Protein 1PMY (pdb70)

Structure (mmCIF, N/CA/C/O backbone):
data_1PMY
#
_entry.id   1PMY
#
_cell.length_a   52.619
_cell.length_b   63.280
_cell.length_c   35.133
_cell.angle_alpha   90.00
_cell.angle_beta   90.00
_cell.angle_gamma   90.00
#
_symmetry.space_group_name_H-M   'P 21 21 21'
#
loop_
_entity.id
_entity.type
_entity.pdbx_description
1 polymer PSEUDOAZURIN
2 non-polymer 'COPPER (II) ION'
3 water water
#
loop_
_atom_site.group_PDB
_atom_site.id
_atom_site.type_symbol
_atom_site.label_atom_id
_atom_site.label_alt_id
_atom_site.label_comp_id
_atom_site.label_asym_id
_atom_site.label_entity_id
_atom_site.label_seq_id
_atom_site.pdbx_PDB_ins_code
_atom_site.Cartn_x
_atom_site.Cartn_y
_atom_site.Cartn_z
_atom_site.occupancy
_atom_site.B_iso_or_equiv
_atom_site.auth_seq_id
_atom_site.auth_comp_id
_atom_site.auth_asym_id
_atom_site.auth_atom_id
_atom_site.pdbx_PDB_model_num
ATOM 1 N N . ASP A 1 1 ? -0.096 7.942 2.163 1.00 24.29 1 ASP A N 1
ATOM 2 C CA . ASP A 1 1 ? 0.709 6.976 2.924 1.00 24.53 1 ASP A CA 1
ATOM 3 C C . ASP A 1 1 ? 1.431 7.693 4.087 1.00 23.79 1 ASP A C 1
ATOM 4 O O . ASP A 1 1 ? 1.469 8.915 4.136 1.00 23.05 1 ASP A O 1
ATOM 9 N N . GLU A 1 2 ? 1.921 6.841 4.973 1.00 22.33 2 GLU A N 1
ATOM 10 C CA . GLU A 1 2 ? 2.545 7.261 6.214 1.00 21.53 2 GLU A CA 1
ATOM 11 C C . GLU A 1 2 ? 3.960 6.777 6.375 1.00 20.52 2 GLU A C 1
ATOM 12 O O . GLU A 1 2 ? 4.270 5.553 6.234 1.00 20.89 2 GLU A O 1
ATOM 18 N N . VAL A 1 3 ? 4.786 7.766 6.624 1.00 18.25 3 VAL A N 1
ATOM 19 C CA . VAL A 1 3 ? 6.265 7.631 6.739 1.00 16.74 3 VAL A CA 1
ATOM 20 C C . VAL A 1 3 ? 6.593 7.795 8.228 1.00 15.02 3 VAL A C 1
ATOM 21 O O . VAL A 1 3 ? 5.981 8.651 8.874 1.00 14.82 3 VAL A O 1
ATOM 25 N N . ALA A 1 4 ? 7.521 6.987 8.679 1.00 13.44 4 ALA A N 1
ATOM 26 C CA . ALA A 1 4 ? 7.955 7.066 10.074 1.00 12.41 4 ALA A CA 1
ATOM 27 C C . ALA A 1 4 ? 9.334 7.759 10.109 1.00 12.72 4 ALA A C 1
ATOM 28 O O . ALA A 1 4 ? 10.257 7.368 9.391 1.00 13.29 4 ALA A O 1
ATOM 30 N N . VAL A 1 5 ? 9.440 8.595 11.104 1.00 11.94 5 VAL A N 1
ATOM 31 C CA . VAL A 1 5 ? 10.569 9.369 11.507 1.00 11.06 5 VAL A CA 1
ATOM 32 C C . VAL A 1 5 ? 10.765 9.141 13.029 1.00 11.09 5 VAL A C 1
ATOM 33 O O . VAL A 1 5 ? 9.800 9.265 13.804 1.00 10.06 5 VAL A O 1
ATOM 37 N N . LYS A 1 6 ? 11.985 8.749 13.326 1.00 11.86 6 LYS A N 1
ATOM 38 C CA . LYS A 1 6 ? 12.450 8.481 14.669 1.00 13.25 6 LYS A CA 1
ATOM 39 C C . LYS A 1 6 ? 13.049 9.757 15.335 1.00 12.94 6 LYS A C 1
ATOM 40 O O . LYS A 1 6 ? 13.802 10.477 14.690 1.00 13.64 6 LYS A O 1
ATOM 46 N N . MET A 1 7 ? 12.743 9.917 16.602 1.00 12.06 7 MET A N 1
ATOM 47 C CA . MET A 1 7 ? 13.303 11.019 17.454 1.00 12.41 7 MET A CA 1
ATOM 48 C C . MET A 1 7 ? 14.426 10.390 18.297 1.00 12.04 7 MET A C 1
ATOM 49 O O . MET A 1 7 ? 14.134 9.554 19.184 1.00 12.26 7 MET A O 1
ATOM 54 N N . LEU A 1 8 ? 15.633 10.747 17.962 1.00 12.40 8 LEU A N 1
ATOM 55 C CA . LEU A 1 8 ? 16.828 10.117 18.575 1.00 12.01 8 LEU A CA 1
ATOM 56 C C . LEU A 1 8 ? 17.798 11.061 19.296 1.00 12.46 8 LEU A C 1
ATOM 57 O O . LEU A 1 8 ? 18.041 12.164 18.917 1.00 12.30 8 LEU A O 1
ATOM 62 N N . ASN A 1 9 ? 18.305 10.469 20.376 1.00 12.22 9 ASN A N 1
ATOM 63 C CA . ASN A 1 9 ? 19.406 11.119 21.133 1.00 13.18 9 ASN A CA 1
ATOM 64 C C . ASN A 1 9 ? 20.690 11.096 20.270 1.00 13.18 9 ASN A C 1
ATOM 65 O O . ASN A 1 9 ? 21.495 12.080 20.334 1.00 12.44 9 ASN A O 1
ATOM 70 N N . SER A 1 10 ? 20.929 9.997 19.600 1.00 14.66 10 SER A N 1
ATOM 71 C CA . SER A 1 10 ? 22.135 9.787 18.764 1.00 16.38 10 SER A CA 1
ATOM 72 C C . SER A 1 10 ? 21.774 9.081 17.484 1.00 16.57 10 SER A C 1
ATOM 73 O O . SER A 1 10 ? 21.070 8.060 17.492 1.00 17.55 10 SER A O 1
ATOM 76 N N . GLY A 1 11 ? 22.142 9.628 16.338 1.00 17.02 11 GLY A N 1
ATOM 77 C CA . GLY A 1 11 ? 21.807 9.041 15.019 1.00 17.48 11 GLY A CA 1
ATOM 78 C C . GLY A 1 11 ? 22.623 9.700 13.921 1.00 17.99 11 GLY A C 1
ATOM 79 O O . GLY A 1 11 ? 23.661 10.314 14.262 1.00 18.08 11 GLY A O 1
ATOM 80 N N . PRO A 1 12 ? 22.183 9.501 12.694 1.00 18.40 12 PRO A N 1
ATOM 81 C CA . PRO A 1 12 ? 22.907 10.101 11.525 1.00 18.54 12 PRO A CA 1
ATOM 82 C C . PRO A 1 12 ? 22.944 11.646 11.712 1.00 19.31 12 PRO A C 1
ATOM 83 O O . PRO A 1 12 ? 21.898 12.301 11.876 1.00 19.27 12 PRO A O 1
ATOM 87 N N . GLY A 1 13 ? 24.158 12.157 11.772 1.00 19.82 13 GLY A N 1
ATOM 88 C CA . GLY A 1 13 ? 24.458 13.581 11.960 1.00 19.86 13 GLY A CA 1
ATOM 89 C C . GLY A 1 13 ? 24.898 13.912 13.358 1.00 20.09 13 GLY A C 1
ATOM 90 O O . GLY A 1 13 ? 25.353 15.059 13.612 1.00 20.76 13 GLY A O 1
ATOM 91 N N . GLY A 1 14 ? 24.819 13.028 14.341 1.00 19.69 14 GLY A N 1
ATOM 92 C CA . GLY A 1 14 ? 25.253 13.272 15.695 1.00 18.74 14 GLY A CA 1
ATOM 93 C C . GLY A 1 14 ? 24.163 13.266 1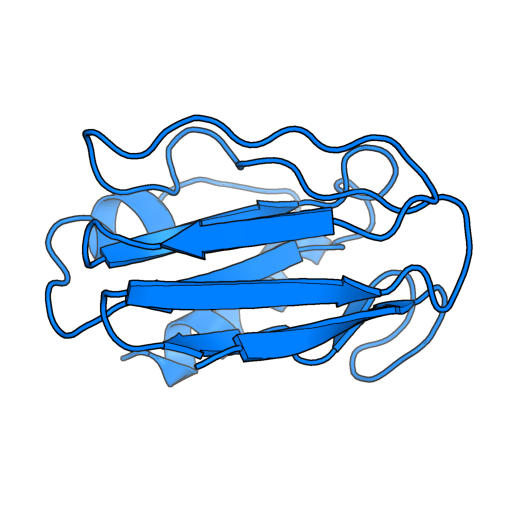6.754 1.00 17.68 14 GLY A C 1
ATOM 94 O O . GLY A 1 14 ? 23.210 12.408 16.682 1.00 18.60 14 GLY A O 1
ATOM 95 N N . MET A 1 15 ? 24.287 14.073 17.780 1.00 17.15 15 MET A N 1
ATOM 96 C CA . MET A 1 15 ? 23.383 14.141 18.893 1.00 15.71 15 MET A CA 1
ATOM 97 C C . MET A 1 15 ? 22.090 14.915 18.575 1.00 14.55 15 MET A C 1
ATOM 98 O O . MET A 1 15 ? 22.146 15.948 17.906 1.00 14.15 15 MET A O 1
ATOM 103 N N . MET A 1 16 ? 20.992 14.404 19.060 1.00 13.59 16 MET A N 1
ATOM 104 C CA . MET A 1 16 ? 19.654 15.041 18.961 1.00 13.27 16 MET A CA 1
ATOM 105 C C . MET A 1 16 ? 19.247 15.240 17.503 1.00 12.67 16 MET A C 1
ATOM 106 O O . MET A 1 16 ? 19.327 16.400 16.984 1.00 11.65 16 MET A O 1
ATOM 111 N N . VAL A 1 17 ? 18.840 14.189 16.850 1.00 11.85 17 VAL A N 1
ATOM 112 C CA . VAL A 1 17 ? 18.451 14.149 15.472 1.00 11.75 17 VAL A CA 1
ATOM 113 C C . VAL A 1 17 ? 17.098 13.400 15.176 1.00 11.18 17 VAL A C 1
ATOM 114 O O . VAL A 1 17 ? 16.618 12.604 15.980 1.00 10.28 17 VAL A O 1
ATOM 118 N N . PHE A 1 18 ? 16.544 13.807 14.051 1.00 10.08 18 PHE A N 1
ATOM 119 C CA . PHE A 1 18 ? 15.370 13.192 13.481 1.00 10.98 18 PHE A CA 1
ATOM 120 C C . PHE A 1 18 ? 16.008 12.270 12.410 1.00 11.89 18 PHE A C 1
ATOM 121 O O . PHE A 1 18 ? 16.941 12.732 11.740 1.00 12.02 18 PHE A O 1
ATOM 129 N N . ASP A 1 19 ? 15.402 11.100 12.263 1.00 12.21 19 ASP A N 1
ATOM 130 C CA . ASP A 1 19 ? 16.006 10.225 11.158 1.00 13.99 19 ASP A CA 1
ATOM 131 C C . ASP A 1 19 ? 14.820 9.603 10.418 1.00 13.49 19 ASP A C 1
ATOM 132 O O . ASP A 1 19 ? 14.146 8.765 11.076 1.00 14.33 19 ASP A O 1
ATOM 137 N N . PRO A 1 20 ? 14.624 9.939 9.179 1.00 13.12 20 PRO A N 1
ATOM 138 C CA . PRO A 1 20 ? 15.360 10.860 8.376 1.00 12.82 20 PRO A CA 1
ATOM 139 C C . PRO A 1 20 ? 15.051 12.362 8.731 1.00 13.03 20 PRO A C 1
ATOM 140 O O . PRO A 1 20 ? 14.011 12.540 9.289 1.00 12.96 20 PRO A O 1
ATOM 144 N N . ALA A 1 21 ? 16.053 13.160 8.383 1.00 12.55 21 ALA A N 1
ATOM 145 C CA . ALA A 1 21 ? 15.920 14.615 8.678 1.00 12.70 21 ALA A CA 1
ATOM 146 C C . ALA A 1 21 ? 15.283 15.327 7.501 1.00 12.15 21 ALA A C 1
ATOM 147 O O . ALA A 1 21 ? 14.759 16.502 7.635 1.00 11.40 21 ALA A O 1
ATOM 149 N N . LEU A 1 22 ? 15.231 14.700 6.344 1.00 11.61 22 LEU A N 1
ATOM 150 C CA . LEU A 1 22 ? 14.620 15.192 5.105 1.00 11.31 22 LEU A CA 1
ATOM 151 C C . LEU A 1 22 ? 13.606 14.153 4.574 1.00 11.55 22 LEU A C 1
ATOM 152 O O . LEU A 1 22 ? 13.967 12.990 4.375 1.00 11.50 22 LEU A O 1
ATOM 157 N N . VAL A 1 23 ? 12.373 14.589 4.509 1.00 11.34 23 VAL A N 1
ATOM 158 C CA . VAL A 1 23 ? 11.240 13.797 4.083 1.00 12.28 23 VAL A CA 1
ATOM 159 C C . VAL A 1 23 ? 10.537 14.386 2.859 1.00 12.98 23 VAL A C 1
ATOM 160 O O . VAL A 1 23 ? 10.048 15.531 2.931 1.00 12.85 23 VAL A O 1
ATOM 164 N N . ARG A 1 24 ? 10.359 13.572 1.838 1.00 14.07 24 ARG A N 1
ATOM 165 C CA . ARG A 1 24 ? 9.612 13.966 0.605 1.00 14.39 24 ARG A CA 1
ATOM 166 C C . ARG A 1 24 ? 8.239 13.329 0.643 1.00 14.09 24 ARG A C 1
ATOM 167 O O . ARG A 1 24 ? 8.234 12.084 0.773 1.00 14.54 24 ARG A O 1
ATOM 175 N N . LEU A 1 25 ? 7.149 14.018 0.607 1.00 13.17 25 LEU A N 1
ATOM 176 C CA . LEU A 1 25 ? 5.785 13.491 0.721 1.00 13.48 25 LEU A CA 1
ATOM 177 C C . LEU A 1 25 ? 4.938 14.065 -0.425 1.00 14.17 25 LEU A C 1
ATOM 178 O O . LEU A 1 25 ? 5.268 15.068 -1.012 1.00 13.30 25 LEU A O 1
ATOM 183 N N . LYS A 1 26 ? 3.787 13.427 -0.561 1.00 13.18 26 LYS A N 1
ATOM 184 C CA . LYS A 1 26 ? 2.748 13.844 -1.489 1.00 14.57 26 LYS A CA 1
ATOM 185 C C . LYS A 1 26 ? 1.629 14.392 -0.605 1.00 14.22 26 LYS A C 1
ATOM 186 O O . LYS A 1 26 ? 1.596 14.017 0.575 1.00 13.81 26 LYS A O 1
ATOM 192 N N . PRO A 1 27 ? 0.822 15.259 -1.184 1.00 13.99 27 PRO A N 1
ATOM 193 C CA . PRO A 1 27 ? -0.314 15.814 -0.423 1.00 14.42 27 PRO A CA 1
ATOM 194 C C . PRO A 1 27 ? -1.180 14.620 0.017 1.00 13.58 27 PRO A C 1
ATOM 195 O O . PRO A 1 27 ? -1.443 13.677 -0.760 1.00 13.69 27 PRO A O 1
ATOM 199 N N . GLY A 1 28 ? -1.643 14.660 1.258 1.00 13.41 28 GLY A N 1
ATOM 200 C CA . GLY A 1 28 ? -2.460 13.568 1.850 1.00 12.46 28 GLY A CA 1
ATOM 201 C C . GLY A 1 28 ? -1.564 12.657 2.699 1.00 11.90 28 GLY A C 1
ATOM 202 O O . GLY A 1 28 ? -2.133 12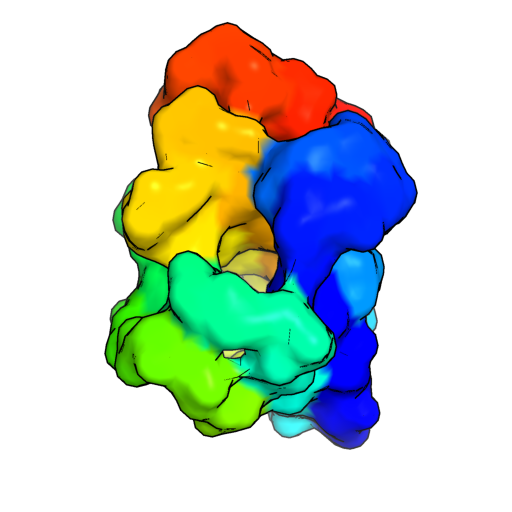.003 3.579 1.00 12.48 28 GLY A O 1
ATOM 203 N N . ASP A 1 29 ? -0.214 12.646 2.471 1.00 11.30 29 ASP A N 1
ATOM 204 C CA . ASP A 1 29 ? 0.685 11.810 3.246 1.00 10.83 29 ASP A CA 1
ATOM 205 C C . ASP A 1 29 ? 0.702 12.277 4.729 1.00 10.85 29 ASP A C 1
ATOM 206 O O . ASP A 1 29 ? 0.462 13.471 5.036 1.00 10.41 29 ASP A O 1
ATOM 211 N N . SER A 1 30 ? 1.090 11.396 5.588 1.00 10.62 30 SER A N 1
ATOM 212 C CA . SER A 1 30 ? 1.297 11.700 7.000 1.00 11.25 30 SER A CA 1
ATOM 213 C C . SER A 1 30 ? 2.698 11.224 7.396 1.00 10.99 30 SER A C 1
ATOM 214 O O . SER A 1 30 ? 3.404 10.368 6.778 1.00 11.67 30 SER A O 1
ATOM 217 N N . ILE A 1 31 ? 3.192 11.820 8.507 1.00 10.58 31 ILE A N 1
ATOM 218 C CA . ILE A 1 31 ? 4.427 11.296 9.127 1.00 9.83 31 ILE A CA 1
ATOM 219 C C . ILE A 1 31 ? 3.991 10.804 10.524 1.00 11.10 31 ILE A C 1
ATOM 220 O O . ILE A 1 31 ? 3.258 11.513 11.172 1.00 10.91 31 ILE A O 1
ATOM 225 N N . LYS A 1 32 ? 4.544 9.662 10.888 1.00 11.06 32 LYS A N 1
ATOM 226 C CA . LYS A 1 32 ? 4.396 9.250 12.312 1.00 12.26 32 LYS A CA 1
ATOM 227 C C . LYS A 1 32 ? 5.811 9.455 12.914 1.00 12.41 32 LYS A C 1
ATOM 228 O O . LYS A 1 32 ? 6.852 8.828 12.520 1.00 12.81 32 LYS A O 1
ATOM 234 N N . PHE A 1 33 ? 5.911 10.297 13.906 1.00 11.10 33 PHE A N 1
ATOM 235 C CA . PHE A 1 33 ? 7.182 10.608 14.604 1.00 11.71 33 PHE A CA 1
ATOM 236 C C . PHE A 1 33 ? 7.203 9.611 15.812 1.00 12.54 33 PHE A C 1
ATOM 237 O O . PHE A 1 33 ? 6.212 9.612 16.506 1.00 12.74 33 PHE A O 1
ATOM 245 N N . LEU A 1 34 ? 8.280 8.832 15.849 1.00 13.12 34 LEU A N 1
ATOM 246 C CA . LEU A 1 34 ? 8.386 7.783 16.882 1.00 13.62 34 LEU A CA 1
ATOM 247 C C . LEU A 1 34 ? 9.321 8.179 18.003 1.00 13.81 34 LEU A C 1
ATOM 248 O O . LEU A 1 34 ? 10.464 8.476 17.701 1.00 14.15 34 LEU A O 1
ATOM 253 N N . PRO A 1 35 ? 8.824 8.058 19.236 1.00 13.93 35 PRO A N 1
ATOM 254 C CA . PRO A 1 35 ? 9.643 8.379 20.402 1.00 13.96 35 PRO A CA 1
ATOM 255 C C . PRO A 1 35 ? 10.638 7.266 20.687 1.00 13.83 35 PRO A C 1
ATOM 256 O O . PRO A 1 35 ? 10.625 6.723 21.810 1.00 13.62 35 PRO A O 1
ATOM 260 N N . THR A 1 36 ? 11.547 6.972 19.815 1.00 13.88 36 THR A N 1
ATOM 261 C CA . THR A 1 36 ? 12.618 5.982 19.917 1.00 13.90 36 THR A CA 1
ATOM 262 C C . THR A 1 36 ? 13.310 6.205 21.238 1.00 13.86 36 THR A C 1
ATOM 263 O O . THR A 1 36 ? 13.591 5.314 22.079 1.00 14.02 36 THR A O 1
ATOM 267 N N . ASP A 1 37 ? 13.694 7.476 21.407 1.00 13.45 37 ASP A N 1
ATOM 268 C CA . ASP A 1 37 ? 14.271 7.944 22.676 1.00 13.85 37 ASP A CA 1
ATOM 269 C C . ASP A 1 37 ? 13.207 8.922 23.214 1.00 13.85 37 ASP A C 1
ATOM 270 O O . ASP A 1 37 ? 12.461 9.552 22.454 1.00 15.53 37 ASP A O 1
ATOM 275 N N . LYS A 1 38 ? 13.111 8.970 24.508 1.00 13.65 38 LYS A N 1
ATOM 276 C CA . LYS A 1 38 ? 12.180 9.861 25.195 1.00 14.18 38 LYS A CA 1
ATOM 277 C C . LYS A 1 38 ? 12.758 11.299 25.180 1.00 13.16 38 LYS A C 1
ATOM 278 O O . LYS A 1 38 ? 13.961 11.506 25.011 1.00 13.02 38 LYS A O 1
ATOM 284 N N . GLY A 1 39 ? 11.840 12.211 25.541 1.00 11.92 39 GLY A N 1
ATOM 285 C CA . GLY A 1 39 ? 12.267 13.615 25.731 1.00 10.44 39 GLY A CA 1
ATOM 286 C C . GLY A 1 39 ? 12.311 14.436 24.426 1.00 10.56 39 GLY A C 1
ATOM 287 O O . GLY A 1 39 ? 12.958 15.483 24.489 1.00 10.60 39 GLY A O 1
ATOM 288 N N . HIS A 1 40 ? 11.729 13.973 23.382 1.00 9.60 40 HIS A N 1
ATOM 289 C CA . HIS A 1 40 ? 11.689 14.731 22.103 1.00 10.16 40 HIS A CA 1
ATOM 290 C C . HIS A 1 40 ? 10.272 15.112 21.744 1.00 9.63 40 HIS A C 1
ATOM 291 O O . HIS A 1 40 ? 9.337 14.407 22.170 1.00 9.13 40 HIS A O 1
ATOM 298 N N . ASN A 1 41 ? 10.135 16.196 20.964 1.00 8.74 41 ASN A N 1
ATOM 299 C CA . ASN A 1 41 ? 8.784 16.534 20.410 1.00 9.24 41 ASN A CA 1
ATOM 300 C C . ASN A 1 41 ? 9.049 17.043 18.969 1.00 8.51 41 ASN A C 1
ATOM 301 O O . ASN A 1 41 ? 10.196 17.132 18.523 1.00 8.68 41 ASN A O 1
ATOM 306 N N . VAL A 1 42 ? 7.955 17.551 18.422 1.00 9.28 42 VAL A N 1
ATOM 307 C CA . VAL A 1 42 ? 7.955 18.173 17.096 1.00 9.23 42 VAL A CA 1
ATOM 308 C C . VAL A 1 42 ? 7.107 19.476 17.187 1.00 9.21 42 VAL A C 1
ATOM 309 O O . VAL A 1 42 ? 5.987 19.526 17.761 1.00 9.30 42 VAL A O 1
ATOM 313 N N . GLU A 1 43 ? 7.718 20.511 16.645 1.00 8.58 43 GLU A N 1
ATOM 314 C CA . GLU A 1 43 ? 6.988 21.824 16.670 1.00 7.52 43 GLU A CA 1
ATOM 315 C C . GLU A 1 43 ? 7.360 22.581 15.431 1.00 7.18 43 GLU A C 1
ATOM 316 O O . GLU A 1 43 ? 8.546 22.580 14.959 1.00 7.20 43 GLU A O 1
ATOM 322 N N . THR A 1 44 ? 6.351 23.244 14.909 1.00 6.88 44 THR A N 1
ATOM 323 C CA . THR A 1 44 ? 6.606 24.096 13.693 1.00 6.86 44 THR A CA 1
ATOM 324 C C . THR A 1 44 ? 7.710 25.155 14.050 1.00 5.46 44 THR A C 1
ATOM 325 O O . THR A 1 44 ? 7.698 25.668 15.204 1.00 7.49 44 THR A O 1
ATOM 329 N N . ILE A 1 45 ? 8.540 25.460 13.084 1.00 5.45 45 ILE A N 1
ATOM 330 C CA . ILE A 1 45 ? 9.435 26.632 13.258 1.00 5.74 45 ILE A CA 1
ATOM 331 C C . ILE A 1 45 ? 8.692 27.781 12.472 1.00 6.10 45 ILE A C 1
ATOM 332 O O . ILE A 1 45 ? 8.411 27.679 11.260 1.00 6.25 45 ILE A O 1
ATOM 337 N N . LYS A 1 46 ? 8.217 28.785 13.206 1.00 8.45 46 LYS A N 1
ATOM 338 C CA . LYS A 1 46 ? 7.464 29.890 12.534 1.00 10.64 46 LYS A CA 1
ATOM 339 C C . LYS A 1 46 ? 8.269 30.468 11.407 1.00 9.68 46 LYS A C 1
ATOM 340 O O . LYS A 1 46 ? 9.505 30.691 11.494 1.00 10.17 46 LYS A O 1
ATOM 346 N N . GLY A 1 47 ? 7.667 30.731 10.260 1.00 9.46 47 GLY A N 1
ATOM 347 C CA . GLY A 1 47 ? 8.276 31.294 9.069 1.00 8.60 47 GLY A CA 1
ATOM 348 C C . GLY A 1 47 ? 8.756 30.138 8.169 1.00 9.38 47 GLY A C 1
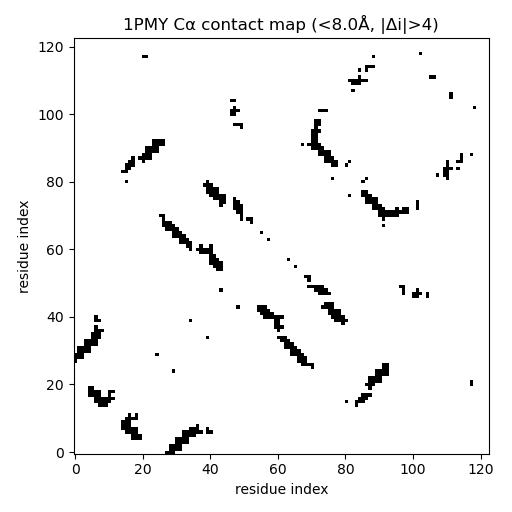ATOM 349 O O . GLY A 1 47 ? 9.199 30.440 7.034 1.00 10.05 47 GLY A O 1
ATOM 350 N N . MET A 1 48 ? 8.530 28.893 8.639 1.00 8.46 48 MET A N 1
ATOM 351 C CA . MET A 1 48 ? 8.980 27.739 7.807 1.00 8.94 48 MET A CA 1
ATOM 352 C C . MET A 1 48 ? 7.749 26.829 7.540 1.00 10.00 48 MET A C 1
ATOM 353 O O . MET A 1 48 ? 7.754 25.640 7.899 1.00 11.69 48 MET A O 1
ATOM 358 N N . ALA A 1 49 ? 6.733 27.404 6.883 1.00 10.53 49 ALA A N 1
ATOM 359 C CA . ALA A 1 49 ? 5.508 26.636 6.551 1.00 11.35 49 ALA A CA 1
ATOM 360 C C . ALA A 1 49 ? 4.666 27.357 5.506 1.00 11.94 49 ALA A C 1
ATOM 361 O O . ALA A 1 49 ? 4.585 28.606 5.598 1.00 12.34 49 ALA A O 1
ATOM 363 N N . PRO A 1 50 ? 3.998 26.601 4.664 1.00 12.83 50 PRO A N 1
ATOM 364 C CA . PRO A 1 50 ? 3.129 27.287 3.666 1.00 13.65 50 PRO A CA 1
ATOM 365 C C . PRO A 1 50 ? 1.984 27.912 4.430 1.00 15.17 50 PRO A C 1
ATOM 366 O O . PRO A 1 50 ? 1.556 27.549 5.515 1.00 14.44 50 PRO A O 1
ATOM 370 N N . ASP A 1 51 ? 1.465 29.008 3.832 1.00 16.91 51 ASP A N 1
ATOM 371 C CA . ASP A 1 51 ? 0.378 29.766 4.485 1.00 18.85 51 ASP A CA 1
ATOM 372 C C . ASP A 1 51 ? -0.845 28.878 4.491 1.00 18.16 51 ASP A C 1
ATOM 373 O O . ASP A 1 51 ? -1.001 28.127 3.521 1.00 18.60 51 ASP A O 1
ATOM 378 N N . GLY A 1 52 ? -1.530 28.884 5.611 1.00 18.31 52 GLY A N 1
ATOM 379 C CA . GLY A 1 52 ? -2.713 27.965 5.678 1.00 18.57 52 GLY A CA 1
ATOM 380 C C . GLY A 1 52 ? -2.444 26.684 6.428 1.00 18.24 52 GLY A C 1
ATOM 381 O O . GLY A 1 52 ? -3.433 26.054 6.871 1.00 19.54 52 GLY A O 1
ATOM 382 N N . ALA A 1 53 ? -1.178 26.271 6.570 1.00 17.82 53 ALA A N 1
ATOM 383 C CA . ALA A 1 53 ? -0.856 25.050 7.339 1.00 17.14 53 ALA A CA 1
ATOM 384 C C . ALA A 1 53 ? -1.118 25.307 8.835 1.00 17.47 53 ALA A C 1
ATOM 385 O O . ALA A 1 53 ? -0.879 26.425 9.387 1.00 17.00 53 ALA A O 1
ATOM 387 N N . ASP A 1 54 ? -1.632 24.303 9.521 1.00 17.37 54 ASP A N 1
ATOM 388 C CA . ASP A 1 54 ? -1.904 24.393 10.985 1.00 17.66 54 ASP A CA 1
ATOM 389 C C . ASP A 1 54 ? -0.532 24.303 11.734 1.00 16.87 54 ASP A C 1
ATOM 390 O O . ASP A 1 54 ? 0.362 23.597 11.312 1.00 16.98 54 ASP A O 1
ATOM 395 N N . TYR A 1 55 ? -0.505 24.981 12.873 1.00 16.08 55 TYR A N 1
ATOM 396 C CA . TYR A 1 55 ? 0.747 24.999 13.698 1.00 15.52 55 TYR A CA 1
ATOM 397 C C . TYR A 1 55 ? 0.727 23.651 14.453 1.00 15.11 55 TYR A C 1
ATOM 398 O O . TYR A 1 55 ? -0.345 23.248 14.935 1.00 15.18 55 TYR A O 1
ATOM 407 N N . VAL A 1 56 ? 1.896 23.031 14.467 1.00 14.06 56 VAL A N 1
ATOM 408 C CA . VAL A 1 56 ? 2.060 21.728 15.142 1.00 13.06 56 VAL A CA 1
ATOM 409 C C . VAL A 1 56 ? 2.909 21.922 16.403 1.00 12.50 56 VAL A C 1
ATOM 410 O O . VAL A 1 56 ? 3.935 22.638 16.328 1.00 10.97 56 VAL A O 1
ATOM 414 N N . LYS A 1 57 ? 2.444 21.317 17.479 1.00 11.75 57 LYS A N 1
ATOM 415 C CA . LYS A 1 57 ? 3.165 21.342 18.734 1.00 12.19 57 LYS A CA 1
ATOM 416 C C . LYS A 1 57 ? 2.687 20.072 19.499 1.00 11.49 57 LYS A C 1
ATOM 417 O O . LYS A 1 57 ? 1.667 20.033 20.116 1.00 11.65 57 LYS A O 1
ATOM 423 N N . THR A 1 58 ? 3.577 19.079 19.456 1.00 10.25 58 THR A N 1
ATOM 424 C CA . THR A 1 58 ? 3.312 17.784 20.046 1.00 8.77 58 THR A CA 1
ATOM 425 C C . THR A 1 58 ? 3.811 17.713 21.485 1.00 7.80 58 THR A C 1
ATOM 426 O O . THR A 1 58 ? 4.588 18.533 21.893 1.00 8.30 58 THR A O 1
ATOM 430 N N . THR A 1 59 ? 3.304 16.688 22.155 1.00 8.92 59 THR A N 1
ATOM 431 C CA . THR A 1 59 ? 3.696 16.397 23.559 1.00 8.06 59 THR A CA 1
ATOM 432 C C . THR A 1 59 ? 4.935 15.530 23.569 1.00 8.70 59 THR A C 1
ATOM 433 O O . THR A 1 59 ? 5.247 14.577 22.825 1.00 8.05 59 THR A O 1
ATOM 437 N N . VAL A 1 60 ? 5.842 16.075 24.423 1.00 9.07 60 VAL A N 1
ATOM 438 C CA . VAL A 1 60 ? 7.137 15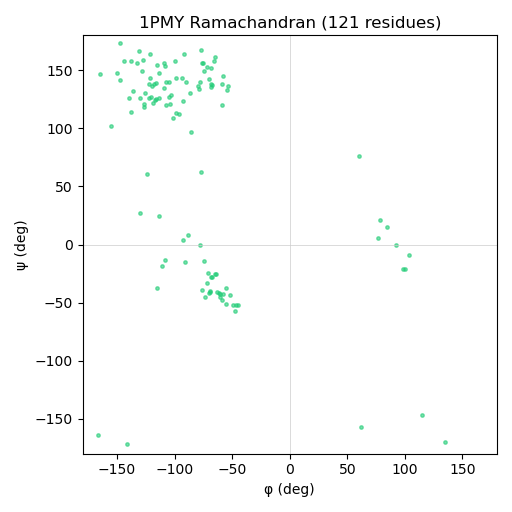.447 24.610 1.00 10.69 60 VAL A CA 1
ATOM 439 C C . VAL A 1 60 ? 7.036 13.945 25.009 1.00 11.77 60 VAL A C 1
ATOM 440 O O . VAL A 1 60 ? 6.224 13.607 25.886 1.00 11.47 60 VAL A O 1
ATOM 444 N N . GLY A 1 61 ? 7.835 13.158 24.328 1.00 12.40 61 GLY A N 1
ATOM 445 C CA . GLY A 1 61 ? 7.919 11.710 24.599 1.00 13.06 61 GLY A CA 1
ATOM 446 C C . GLY A 1 61 ? 6.783 10.859 24.065 1.00 13.06 61 GLY A C 1
ATOM 447 O O . GLY A 1 61 ? 6.764 9.627 24.325 1.00 13.77 61 GLY A O 1
ATOM 448 N N . GLN A 1 62 ? 5.848 11.448 23.303 1.00 13.61 62 GLN A N 1
ATOM 449 C CA . GLN A 1 62 ? 4.717 10.677 22.734 1.00 13.75 62 GLN A CA 1
ATOM 450 C C . GLN A 1 62 ? 4.876 10.498 21.232 1.00 13.01 62 GLN A C 1
ATOM 451 O O . GLN A 1 62 ? 5.399 11.371 20.478 1.00 12.28 62 GLN A O 1
ATOM 457 N N . GLU A 1 63 ? 4.262 9.394 20.741 1.00 13.02 63 GLU A N 1
ATOM 458 C CA . GLU A 1 63 ? 4.261 9.192 19.243 1.00 13.57 63 GLU A CA 1
ATOM 459 C C . GLU A 1 63 ? 3.271 10.286 18.764 1.00 13.40 63 GLU A C 1
ATOM 460 O O . GLU A 1 63 ? 2.326 10.653 19.562 1.00 13.24 63 GLU A O 1
ATOM 466 N N . ALA A 1 64 ? 3.432 10.745 17.559 1.00 12.61 64 ALA A N 1
ATOM 467 C CA . ALA A 1 64 ? 2.522 11.782 17.061 1.00 12.49 64 ALA A CA 1
ATOM 468 C C . ALA A 1 64 ? 2.406 11.609 15.554 1.00 12.62 64 ALA A C 1
ATOM 469 O O . ALA A 1 64 ? 3.369 11.123 14.948 1.00 13.86 64 ALA A O 1
ATOM 471 N N . VAL A 1 65 ? 1.276 11.914 15.058 1.00 12.85 65 VAL A N 1
ATOM 472 C CA . VAL A 1 65 ? 1.039 11.870 13.627 1.00 12.73 65 VAL A CA 1
ATOM 473 C C . VAL A 1 65 ? 0.644 13.279 13.158 1.00 12.59 65 VAL A C 1
ATOM 474 O O . VAL A 1 65 ? -0.149 14.032 13.739 1.00 13.50 65 VAL A O 1
ATOM 478 N N . VAL A 1 66 ? 1.277 13.617 11.992 1.00 12.13 66 VAL A N 1
ATOM 479 C CA . VAL A 1 66 ? 0.959 14.898 11.345 1.00 12.16 66 VAL A CA 1
ATOM 480 C C . VAL A 1 66 ? 0.565 14.598 9.895 1.00 12.38 66 VAL A C 1
ATOM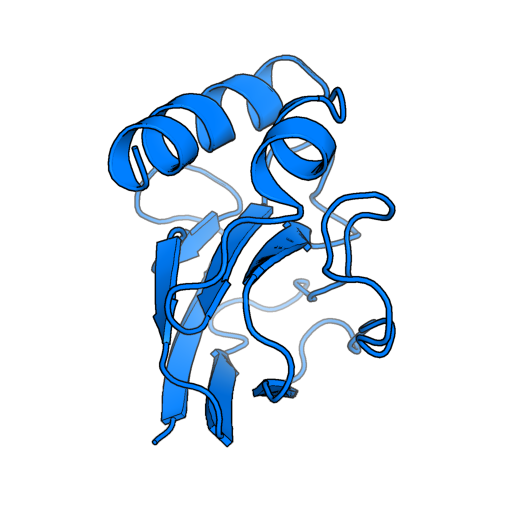 481 O O . VAL A 1 66 ? 1.357 14.012 9.136 1.00 13.16 66 VAL A O 1
ATOM 485 N N . LYS A 1 67 ? -0.659 14.995 9.555 1.00 12.68 67 LYS A N 1
ATOM 486 C CA . LYS A 1 67 ? -1.132 14.806 8.171 1.00 13.82 67 LYS A CA 1
ATOM 487 C C . LYS A 1 67 ? -0.811 16.126 7.426 1.00 13.91 67 LYS A C 1
ATOM 488 O O . LYS A 1 67 ? -0.864 17.258 8.061 1.00 14.17 67 LYS A O 1
ATOM 494 N N . PHE A 1 68 ? -0.439 15.994 6.167 1.00 13.82 68 PHE A N 1
ATOM 495 C CA . PHE A 1 68 ? -0.031 17.126 5.358 1.00 14.26 68 PHE A CA 1
ATOM 496 C C . PHE A 1 68 ? -0.953 17.298 4.157 1.00 15.97 68 PHE A C 1
ATOM 497 O O . PHE A 1 68 ? -1.007 16.393 3.295 1.00 17.11 68 PHE A O 1
ATOM 505 N N . ASP A 1 69 ? -1.581 18.470 4.055 1.00 18.05 69 ASP A N 1
ATOM 506 C CA . ASP A 1 69 ? -2.394 18.704 2.872 1.00 19.20 69 ASP A CA 1
ATOM 507 C C . ASP A 1 69 ? -1.878 19.817 1.989 1.00 18.52 69 ASP A C 1
ATOM 508 O O . ASP A 1 69 ? -1.973 19.663 0.752 1.00 18.78 69 ASP A O 1
ATOM 513 N N . LYS A 1 70 ? -1.343 20.880 2.556 1.00 16.97 70 LYS A N 1
ATOM 514 C CA . LYS A 1 70 ? -0.875 22.018 1.747 1.00 15.88 70 LYS A CA 1
ATOM 515 C C . LYS A 1 70 ? 0.462 21.672 1.174 1.00 14.87 70 LYS A C 1
ATOM 516 O O . LYS A 1 70 ? 1.347 21.205 1.974 1.00 15.08 70 LYS A O 1
ATOM 522 N N . GLU A 1 71 ? 0.735 21.882 -0.060 1.00 13.43 71 GLU A N 1
ATOM 523 C CA . GLU A 1 71 ? 2.099 21.623 -0.623 1.00 12.95 71 GLU A CA 1
ATOM 524 C C . GLU A 1 71 ? 3.082 22.735 -0.222 1.00 13.24 71 GLU A C 1
ATOM 525 O O . GLU A 1 71 ? 2.661 23.885 0.069 1.00 15.17 71 GLU A O 1
ATOM 531 N N . GLY A 1 72 ? 4.354 22.408 -0.215 1.00 13.50 72 GLY A N 1
ATOM 532 C CA . GLY A 1 72 ? 5.376 23.407 0.165 1.00 11.96 72 GLY A CA 1
ATOM 533 C C . GLY A 1 72 ? 6.396 22.793 1.124 1.00 10.98 72 GLY A C 1
ATOM 534 O O . GLY A 1 72 ? 6.471 21.580 1.293 1.00 10.23 72 GLY A O 1
ATOM 535 N N . VAL A 1 73 ? 7.220 23.669 1.668 1.00 10.71 73 VAL A N 1
ATOM 536 C CA . VAL A 1 73 ? 8.354 23.412 2.507 1.00 9.86 73 VAL A CA 1
ATOM 537 C C . VAL A 1 73 ? 8.047 23.733 3.981 1.00 9.35 73 VAL A C 1
ATOM 538 O O . VAL A 1 73 ? 7.467 24.808 4.274 1.00 10.20 73 VAL A O 1
ATOM 542 N N . TYR A 1 74 ? 8.299 22.742 4.827 1.00 9.11 74 TYR A N 1
ATOM 543 C CA . TYR A 1 74 ? 7.985 22.867 6.278 1.00 9.03 74 TYR A CA 1
ATOM 544 C C . TYR A 1 74 ? 9.288 22.656 7.078 1.00 8.68 74 TYR A C 1
ATOM 545 O O . TYR A 1 74 ? 10.023 21.694 6.724 1.00 9.85 74 TYR A O 1
ATOM 554 N N . GLY A 1 75 ? 9.519 23.455 8.110 1.00 8.45 75 GLY A N 1
ATOM 555 C CA . GLY A 1 75 ? 10.701 23.170 8.970 1.00 7.40 75 GLY A CA 1
ATOM 556 C C . GLY A 1 75 ? 10.078 22.867 10.382 1.00 6.17 75 GLY A C 1
ATOM 557 O O . GLY A 1 75 ? 9.066 23.565 10.694 1.00 6.82 75 GLY A O 1
ATOM 558 N N . PHE A 1 76 ? 10.674 21.834 10.952 1.00 6.63 76 PHE A N 1
ATOM 559 C CA . PHE A 1 76 ? 10.179 21.460 12.300 1.00 6.66 76 PHE A CA 1
ATOM 560 C C . PHE A 1 76 ? 11.421 21.378 13.208 1.00 5.42 76 PHE A C 1
ATOM 561 O O . PHE A 1 76 ? 12.463 20.984 12.730 1.00 6.99 76 PHE A O 1
ATOM 569 N N . LYS A 1 77 ? 11.170 21.692 14.446 1.00 6.44 77 LYS A N 1
ATOM 570 C CA . LYS A 1 77 ? 12.197 21.579 15.497 1.00 7.44 77 LYS A CA 1
ATOM 571 C C . LYS A 1 77 ? 11.623 20.606 16.557 1.00 7.13 77 LYS A C 1
ATOM 572 O O . LYS A 1 77 ? 10.454 20.300 16.683 1.00 7.69 77 LYS A O 1
ATOM 578 N N . CYS A 1 78 ? 12.608 20.167 17.362 1.00 6.79 78 CYS A N 1
ATOM 579 C CA . CYS A 1 78 ? 12.343 19.493 18.631 1.00 7.68 78 CYS A CA 1
ATOM 580 C C . CYS A 1 78 ? 12.458 20.664 19.637 1.00 7.39 78 CYS A C 1
ATOM 581 O O . CYS A 1 78 ? 13.568 21.268 19.670 1.00 7.68 78 CYS A O 1
ATOM 584 N N . ALA A 1 79 ? 11.374 21.088 20.273 1.00 7.95 79 ALA A N 1
ATOM 585 C CA . ALA A 1 79 ? 11.484 22.242 21.190 1.00 8.39 79 ALA A CA 1
ATOM 586 C C . ALA A 1 79 ? 12.568 22.256 22.170 1.00 8.70 79 ALA A C 1
ATOM 587 O O . ALA A 1 79 ? 13.431 23.203 22.119 1.00 8.97 79 ALA A O 1
ATOM 589 N N . PRO A 1 80 ? 12.708 21.255 23.048 1.00 8.63 80 PRO A N 1
ATOM 590 C CA . PRO A 1 80 ? 13.764 21.224 24.056 1.00 9.30 80 PRO A CA 1
ATOM 591 C C . PRO A 1 80 ? 15.165 21.119 23.406 1.00 9.00 80 PRO A C 1
ATOM 592 O O . PRO A 1 80 ? 16.081 21.669 24.086 1.00 9.50 80 PRO A O 1
ATOM 596 N N . HIS A 1 81 ? 15.307 20.572 22.173 1.00 8.99 81 HIS A N 1
ATOM 597 C CA . HIS A 1 81 ? 16.659 20.486 21.595 1.00 8.86 81 HIS A CA 1
ATOM 598 C C . HIS A 1 81 ? 16.908 21.341 20.376 1.00 8.62 81 HIS A C 1
ATOM 599 O O . HIS A 1 81 ? 17.746 20.992 19.510 1.00 9.71 81 HIS A O 1
ATOM 606 N N . TYR A 1 82 ? 16.168 22.434 20.191 1.00 8.86 82 TYR A N 1
ATOM 607 C CA . TYR A 1 82 ? 16.398 23.314 18.998 1.00 8.55 82 TYR A CA 1
ATOM 608 C C . TYR A 1 82 ? 17.802 23.925 18.973 1.00 9.95 82 TYR A C 1
ATOM 609 O O . TYR A 1 82 ? 18.458 23.833 17.926 1.00 11.31 82 TYR A O 1
ATOM 618 N N . MET A 1 83 ? 18.290 24.378 20.116 1.00 11.68 83 MET A N 1
ATOM 619 C CA . MET A 1 83 ? 19.605 24.999 20.273 1.00 14.24 83 MET A CA 1
ATOM 620 C C . MET A 1 83 ? 20.721 23.996 19.955 1.00 14.72 83 MET A C 1
ATOM 621 O O . MET A 1 83 ? 21.831 24.304 19.547 1.00 15.21 83 MET A O 1
ATOM 626 N N . MET A 1 84 ? 20.414 22.697 20.115 1.00 13.75 84 MET A N 1
ATOM 627 C CA . MET A 1 84 ? 21.220 21.555 19.799 1.00 14.11 84 MET A CA 1
ATOM 628 C C . MET A 1 84 ? 21.045 21.065 18.359 1.00 13.47 84 MET A C 1
ATOM 629 O O . MET A 1 84 ? 21.645 20.076 18.010 1.00 13.45 84 MET A O 1
ATOM 634 N N . GLY A 1 85 ? 20.331 21.784 17.505 1.00 11.97 85 GLY A N 1
ATOM 635 C CA . GLY A 1 85 ? 20.192 21.453 16.110 1.00 11.61 85 GLY A CA 1
ATOM 636 C C . GLY A 1 85 ? 19.207 20.338 15.784 1.00 10.59 85 GLY A C 1
ATOM 637 O O . GLY A 1 85 ? 19.322 19.815 14.644 1.00 11.04 85 GLY A O 1
ATOM 638 N N . MET A 1 86 ? 18.257 20.051 16.677 1.00 9.86 86 MET A N 1
ATOM 639 C CA . MET A 1 86 ? 17.309 18.925 16.285 1.00 9.12 86 MET A CA 1
ATOM 640 C C . MET A 1 86 ? 16.175 19.505 15.449 1.00 8.52 86 MET A C 1
ATOM 641 O O . MET A 1 86 ? 15.210 20.089 16.000 1.00 9.92 86 MET A O 1
ATOM 646 N N . VAL A 1 87 ? 16.297 19.426 14.154 1.00 8.88 87 VAL A N 1
ATOM 647 C CA . VAL A 1 87 ? 15.413 19.961 13.128 1.00 9.95 87 VAL A CA 1
ATOM 648 C C . VAL A 1 87 ? 15.193 18.980 11.987 1.00 9.85 87 VAL A C 1
ATOM 649 O O . VAL A 1 87 ? 16.077 18.130 11.759 1.00 10.30 87 VAL A O 1
ATOM 653 N N . ALA A 1 88 ? 14.144 19.124 11.271 1.00 10.13 88 ALA A N 1
ATOM 654 C CA . ALA A 1 88 ? 13.828 18.325 10.103 1.00 9.36 88 ALA A CA 1
ATOM 655 C C . ALA A 1 88 ? 13.135 19.279 9.066 1.00 10.24 88 ALA A C 1
ATOM 656 O O . ALA A 1 88 ? 12.465 20.257 9.428 1.00 10.99 88 ALA A O 1
ATOM 658 N N . LEU A 1 89 ? 13.247 18.775 7.851 1.00 11.12 89 LEU A N 1
ATOM 659 C CA . LEU A 1 89 ? 12.621 19.505 6.706 1.00 11.48 89 LEU A CA 1
ATOM 660 C C . LEU A 1 89 ? 11.698 18.533 5.954 1.00 10.55 89 LEU A C 1
ATOM 661 O O . LEU A 1 89 ? 12.158 17.387 5.644 1.00 10.09 89 LEU A O 1
ATOM 666 N N . VAL A 1 90 ? 10.509 18.989 5.732 1.00 10.33 90 VAL A N 1
ATOM 667 C CA . VAL A 1 90 ? 9.424 18.266 5.050 1.00 10.02 90 VAL A CA 1
ATOM 668 C C . VAL A 1 90 ? 9.052 18.969 3.757 1.00 9.64 90 VAL A C 1
ATOM 669 O O . VAL A 1 90 ? 8.683 20.154 3.825 1.00 8.48 90 VAL A O 1
ATOM 673 N N . VAL A 1 91 ? 9.095 18.229 2.654 1.00 9.53 91 VAL A N 1
ATOM 674 C CA . VAL A 1 91 ? 8.707 18.807 1.337 1.00 10.75 91 VAL A CA 1
ATOM 675 C C . VAL A 1 91 ? 7.497 18.011 0.881 1.00 10.32 91 VAL A C 1
ATOM 676 O O . VAL A 1 91 ? 7.457 16.805 0.851 1.00 10.96 91 VAL A O 1
ATOM 680 N N . VAL A 1 92 ? 6.435 18.787 0.607 1.00 9.94 92 VAL A N 1
ATOM 681 C CA . VAL A 1 92 ? 5.152 18.215 0.234 1.00 9.89 92 VAL A CA 1
ATOM 682 C C . VAL A 1 92 ? 4.844 18.596 -1.214 1.00 10.50 92 VAL A C 1
ATOM 683 O O . VAL A 1 92 ? 4.645 19.819 -1.436 1.00 9.46 92 VAL A O 1
ATOM 687 N N . GLY A 1 93 ? 4.571 17.624 -2.054 1.00 11.09 93 GLY A N 1
ATOM 688 C CA . GLY A 1 93 ? 4.152 17.999 -3.452 1.00 10.57 93 GLY A CA 1
ATOM 689 C C . GLY A 1 93 ? 5.271 18.765 -4.137 1.00 10.51 93 GLY A C 1
ATOM 690 O O . GLY A 1 93 ? 6.422 18.617 -3.796 1.00 10.25 93 GLY A O 1
ATOM 691 N N . ASP A 1 94 ? 4.849 19.531 -5.136 1.00 10.39 94 ASP A N 1
ATOM 692 C CA . ASP A 1 94 ? 5.756 20.239 -6.048 1.00 11.44 94 ASP A CA 1
ATOM 693 C C . ASP A 1 94 ? 5.798 21.762 -5.854 1.00 11.17 94 ASP A C 1
ATOM 694 O O . ASP A 1 94 ? 6.834 22.317 -6.327 1.00 11.29 94 ASP A O 1
ATOM 699 N N . LYS A 1 95 ? 4.887 22.291 -5.126 1.00 12.01 95 LYS A N 1
ATOM 700 C CA . LYS A 1 95 ? 4.854 23.779 -4.936 1.00 13.10 95 LYS A CA 1
ATOM 701 C C . LYS A 1 95 ? 6.014 24.241 -4.140 1.00 12.51 95 LYS A C 1
ATOM 702 O O . LYS A 1 95 ? 6.360 23.621 -3.111 1.00 12.87 95 LYS A O 1
ATOM 708 N N . ARG A 1 96 ? 6.661 25.347 -4.575 1.00 12.62 96 ARG A N 1
ATOM 709 C CA . ARG A 1 96 ? 7.830 25.836 -3.850 1.00 12.76 96 ARG A CA 1
ATOM 710 C C . ARG A 1 96 ? 7.700 27.351 -3.563 1.00 12.86 96 ARG A C 1
ATOM 711 O O . ARG A 1 96 ? 8.704 28.073 -3.350 1.00 13.67 96 ARG A O 1
ATOM 719 N N . ASP A 1 97 ? 6.475 27.798 -3.481 1.00 13.48 97 ASP A N 1
ATOM 720 C CA . ASP A 1 97 ? 6.115 29.200 -3.195 1.00 13.53 97 ASP A CA 1
ATOM 721 C C . ASP A 1 97 ? 6.816 29.720 -1.947 1.00 12.64 97 ASP A C 1
ATOM 722 O O . ASP A 1 97 ? 7.298 30.871 -2.005 1.00 12.19 97 ASP A O 1
ATOM 727 N N . ASN A 1 98 ? 6.881 28.957 -0.853 1.00 11.68 98 ASN A N 1
ATOM 728 C CA . ASN A 1 98 ? 7.491 29.369 0.378 1.00 10.62 98 ASN A CA 1
ATOM 729 C C . ASN A 1 98 ? 8.949 29.013 0.580 1.00 9.76 98 ASN A C 1
ATOM 730 O O . ASN A 1 98 ? 9.575 29.225 1.667 1.00 10.05 98 ASN A O 1
ATOM 735 N N . LEU A 1 99 ? 9.595 28.414 -0.409 1.00 9.98 99 LEU A N 1
ATOM 736 C CA . LEU A 1 99 ? 11.049 28.072 -0.279 1.00 10.32 99 LEU A CA 1
ATOM 737 C C . LEU A 1 99 ? 11.961 29.261 0.059 1.00 9.84 99 LEU A C 1
ATOM 738 O O . LEU A 1 99 ? 12.761 29.092 0.974 1.00 10.21 99 LEU A O 1
ATOM 743 N N . GLU A 1 100 ? 11.915 30.349 -0.634 1.00 9.12 100 GLU A N 1
ATOM 744 C CA . GLU A 1 100 ? 12.859 31.492 -0.356 1.00 9.47 100 GLU A CA 1
ATOM 745 C C . GLU A 1 100 ? 12.566 31.998 1.040 1.00 9.28 100 GLU A C 1
ATOM 746 O O . GLU A 1 100 ? 13.530 32.304 1.781 1.00 9.75 100 GLU A O 1
ATOM 752 N N . ALA A 1 101 ? 11.292 32.099 1.424 1.00 8.50 101 ALA A N 1
ATOM 753 C CA . ALA A 1 101 ? 10.907 32.492 2.764 1.00 9.09 101 ALA A CA 1
ATOM 754 C C . ALA A 1 101 ? 11.469 31.565 3.853 1.00 8.83 101 ALA A C 1
ATOM 755 O O . ALA A 1 101 ? 12.008 31.990 4.905 1.00 7.89 101 ALA A O 1
ATOM 757 N N . ALA A 1 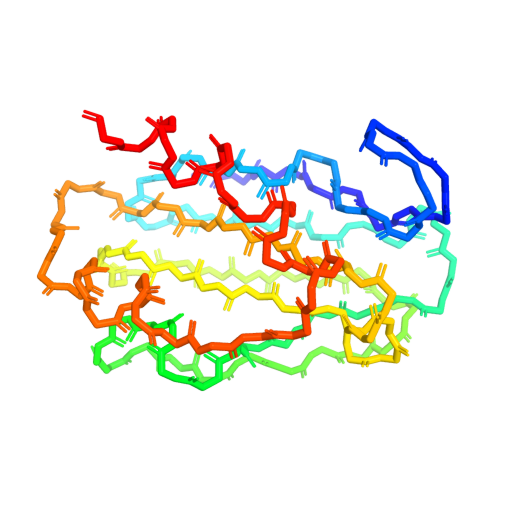102 ? 11.288 30.267 3.603 1.00 9.45 102 ALA A N 1
ATOM 758 C CA . ALA A 1 102 ? 11.662 29.240 4.639 1.00 9.34 102 ALA A CA 1
ATOM 759 C C . ALA A 1 102 ? 13.176 29.196 4.790 1.00 8.26 102 ALA A C 1
ATOM 760 O O . ALA A 1 102 ? 13.688 29.095 5.941 1.00 9.23 102 ALA A O 1
ATOM 762 N N . LYS A 1 103 ? 13.901 29.293 3.687 1.00 9.76 103 LYS A N 1
ATOM 763 C CA . LYS A 1 103 ? 15.396 29.246 3.669 1.00 10.76 103 LYS A CA 1
ATOM 764 C C . LYS A 1 103 ? 15.991 30.489 4.323 1.00 11.54 103 LYS A C 1
ATOM 765 O O . LYS A 1 103 ? 17.038 30.476 4.972 1.00 12.25 103 LYS A O 1
ATOM 771 N N . SER A 1 104 ? 15.255 31.635 4.281 1.00 11.26 104 SER A N 1
ATOM 772 C CA . SER A 1 104 ? 15.664 32.893 4.883 1.00 11.01 104 SER A CA 1
ATOM 773 C C . SER A 1 104 ? 15.558 32.973 6.375 1.00 11.11 104 SER A C 1
ATOM 774 O O . SER A 1 104 ? 16.069 33.961 6.965 1.00 11.33 104 SER A O 1
ATOM 777 N N . VAL A 1 105 ? 14.865 32.051 7.030 1.00 9.96 105 VAL A N 1
ATOM 778 C CA . VAL A 1 105 ? 14.767 32.103 8.528 1.00 10.02 105 VAL A CA 1
ATOM 779 C C . VAL A 1 105 ? 16.157 31.801 9.036 1.00 10.66 105 VAL A C 1
ATOM 780 O O . VAL A 1 105 ? 16.904 30.975 8.487 1.00 11.29 105 VAL A O 1
ATOM 784 N N . GLN A 1 106 ? 16.622 32.536 10.074 1.00 11.59 106 GLN A N 1
ATOM 785 C CA . GLN A 1 106 ? 17.977 32.368 10.578 1.00 11.89 106 GLN A CA 1
ATOM 786 C C . GLN A 1 106 ? 17.921 31.485 11.833 1.00 11.47 106 GLN A C 1
ATOM 787 O O . GLN A 1 106 ? 16.862 31.410 12.464 1.00 10.99 106 GLN A O 1
ATOM 793 N N . HIS A 1 107 ? 19.050 30.921 12.081 1.00 11.88 107 HIS A N 1
ATOM 794 C CA . HIS A 1 107 ? 19.173 29.970 13.262 1.00 12.86 107 HIS A CA 1
ATOM 795 C C . HIS A 1 107 ? 20.602 30.100 13.799 1.00 13.66 107 HIS A C 1
ATOM 796 O O . HIS A 1 107 ? 21.455 30.692 13.142 1.00 14.14 107 HIS A O 1
ATOM 803 N N . ASN A 1 108 ? 20.837 29.416 14.966 1.00 16.12 108 ASN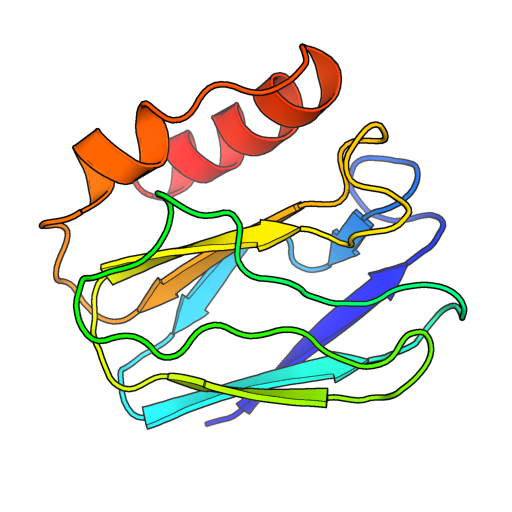 A N 1
ATOM 804 C CA . ASN A 1 108 ? 22.232 29.369 15.495 1.00 17.80 108 ASN A CA 1
ATOM 805 C C . ASN A 1 108 ? 23.064 28.570 14.466 1.00 18.05 108 ASN A C 1
ATOM 806 O O . ASN A 1 108 ? 22.491 27.793 13.662 1.00 17.84 108 ASN A O 1
ATOM 811 N N . LYS A 1 109 ? 24.351 28.756 14.562 1.00 18.29 109 LYS A N 1
ATOM 812 C CA . LYS A 1 109 ? 25.362 28.174 13.720 1.00 18.63 109 LYS A CA 1
ATOM 813 C C . LYS A 1 109 ? 25.193 26.678 13.474 1.00 17.95 109 LYS A C 1
ATOM 814 O O . LYS A 1 109 ? 25.178 26.203 12.316 1.00 17.27 109 LYS A O 1
ATOM 820 N N . LEU A 1 110 ? 25.059 25.952 14.550 1.00 17.28 110 LEU A N 1
ATOM 821 C CA . LEU A 1 110 ? 24.897 24.495 14.604 1.00 16.75 110 LEU A CA 1
ATOM 822 C C . LEU A 1 110 ? 23.678 24.016 13.900 1.00 15.96 110 LEU A C 1
ATOM 823 O O . LEU A 1 110 ? 23.792 23.074 13.046 1.00 16.73 110 LEU A O 1
ATOM 828 N N . THR A 1 111 ? 22.533 24.656 14.085 1.00 14.33 111 THR A N 1
ATOM 829 C CA . THR A 1 111 ? 21.274 24.294 13.416 1.00 13.13 111 TH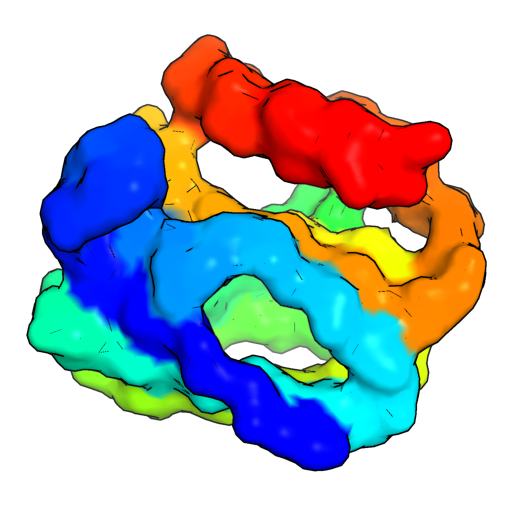R A CA 1
ATOM 830 C C . THR A 1 111 ? 21.392 24.656 11.931 1.00 12.39 111 THR A C 1
ATOM 831 O O . THR A 1 111 ? 20.915 23.894 11.079 1.00 11.06 111 THR A O 1
ATOM 835 N N . GLN A 1 112 ? 21.971 25.800 11.629 1.00 12.38 112 GLN A N 1
ATOM 836 C CA . GLN A 1 112 ? 22.119 26.286 10.250 1.00 12.87 112 GLN A CA 1
ATOM 837 C C . GLN A 1 112 ? 22.919 25.238 9.419 1.00 13.63 112 GLN A C 1
ATOM 838 O O . GLN A 1 112 ? 22.582 24.948 8.255 1.00 13.91 112 GLN A O 1
ATOM 844 N N . LYS A 1 113 ? 23.947 24.741 10.081 1.00 13.39 113 LYS A N 1
ATOM 845 C CA . LYS A 1 113 ? 24.859 23.818 9.387 1.00 13.88 113 LYS A CA 1
ATOM 846 C C . LYS A 1 113 ? 24.163 22.530 9.069 1.00 13.59 113 LYS A C 1
ATOM 847 O O . LYS A 1 113 ? 24.637 21.802 8.123 1.00 14.34 113 LYS A O 1
ATOM 853 N N . ARG A 1 114 ? 23.194 22.215 9.881 1.00 11.63 114 ARG A N 1
ATOM 854 C CA . ARG A 1 114 ? 22.405 20.984 9.636 1.00 11.85 114 ARG A CA 1
ATOM 855 C C . ARG A 1 114 ? 21.432 21.182 8.517 1.00 12.12 114 ARG A C 1
ATOM 856 O O . ARG A 1 114 ? 21.158 20.237 7.752 1.00 12.86 114 ARG A O 1
ATOM 864 N N . LEU A 1 115 ? 20.812 22.382 8.447 1.00 11.54 115 LEU A N 1
ATOM 865 C CA . LEU A 1 115 ? 19.824 22.639 7.398 1.00 11.04 115 LEU A CA 1
ATOM 866 C C . LEU A 1 115 ? 20.429 22.798 6.017 1.00 11.19 115 LEU A C 1
ATOM 867 O O . LEU A 1 115 ? 19.759 22.479 5.021 1.00 10.97 115 LEU A O 1
ATOM 872 N N . ASP A 1 116 ? 21.657 23.371 5.989 1.00 11.46 116 ASP A N 1
ATOM 873 C CA . ASP A 1 116 ? 22.282 23.621 4.686 1.00 12.57 116 ASP A CA 1
ATOM 874 C C . ASP A 1 116 ? 22.235 22.529 3.651 1.00 12.29 116 ASP A C 1
ATOM 875 O O . ASP A 1 116 ? 21.896 22.723 2.462 1.00 11.73 116 ASP A O 1
ATOM 880 N N . PRO A 1 117 ? 22.669 21.331 4.049 1.00 12.68 117 PRO A N 1
ATOM 881 C CA . PRO A 1 117 ? 22.697 20.190 3.141 1.00 12.37 117 PRO A CA 1
ATOM 882 C C . PRO A 1 117 ? 21.312 19.666 2.821 1.00 12.07 117 PRO A C 1
ATOM 883 O O . PRO A 1 117 ? 21.188 19.179 1.673 1.00 13.27 117 PRO A O 1
ATOM 887 N N . LEU A 1 118 ? 20.364 19.916 3.699 1.00 11.49 118 LEU A N 1
ATOM 888 C CA . LEU A 1 118 ? 18.983 19.472 3.442 1.00 11.60 118 LEU A CA 1
ATOM 889 C C . LEU A 1 118 ? 18.406 20.395 2.369 1.00 11.91 118 LEU A C 1
ATOM 890 O O . LEU A 1 118 ? 17.833 19.921 1.378 1.00 12.35 118 LEU A O 1
ATOM 895 N N . PHE A 1 119 ? 18.651 21.708 2.550 1.00 11.96 119 PHE A N 1
ATOM 896 C CA . PHE A 1 119 ? 18.120 22.628 1.538 1.00 12.95 119 PHE A CA 1
ATOM 897 C C . PHE A 1 119 ? 18.740 22.269 0.186 1.00 14.49 119 PHE A C 1
ATOM 898 O O . PHE A 1 119 ? 18.063 22.365 -0.887 1.00 14.43 119 PHE A O 1
ATOM 906 N N . ALA A 1 120 ? 20.045 21.999 0.261 1.00 14.88 120 ALA A N 1
ATOM 907 C CA . ALA A 1 120 ? 20.811 21.697 -0.970 1.00 15.98 120 ALA A CA 1
ATOM 908 C C . ALA A 1 120 ? 20.209 20.558 -1.755 1.00 17.26 120 ALA A C 1
ATOM 909 O O . ALA A 1 120 ? 20.246 20.551 -3.011 1.00 17.12 120 ALA A O 1
ATOM 911 N N . GLN A 1 121 ? 19.702 19.578 -1.073 1.00 19.34 121 GLN A N 1
ATOM 912 C CA . GLN A 1 121 ? 19.070 18.372 -1.560 1.00 22.21 121 GLN A CA 1
ATOM 913 C C . GLN A 1 121 ? 17.653 18.533 -2.034 1.00 23.97 121 GLN A C 1
ATOM 914 O O . GLN A 1 121 ? 17.053 17.548 -2.478 1.00 25.33 121 GLN A O 1
ATOM 920 N N . ILE A 1 122 ? 17.061 19.670 -1.999 1.00 25.87 122 ILE A N 1
ATOM 921 C CA . ILE A 1 122 ? 15.731 20.071 -2.407 1.00 27.61 122 ILE A CA 1
ATOM 922 C C . ILE A 1 122 ? 15.807 20.973 -3.637 1.00 29.10 122 ILE A C 1
ATOM 923 O O . ILE A 1 122 ? 14.834 21.154 -4.390 1.00 29.19 122 ILE A O 1
ATOM 928 N N . GLN A 1 123 ? 16.991 21.509 -3.831 1.00 30.85 123 GLN A N 1
ATOM 929 C CA . GLN A 1 123 ? 17.340 22.355 -4.972 1.00 32.97 123 GLN A CA 1
ATOM 930 C C . GLN A 1 123 ? 18.029 21.533 -6.075 1.00 33.16 123 GLN A C 1
ATOM 931 O O . GLN A 1 123 ? 18.032 21.973 -7.253 1.00 33.12 123 GLN A O 1
#

Solvent-accessible surface area: 6405 Å² total; per-residue (Å²): 133,95,45,44,1,55,2,23,56,69,26,93,70,30,103,33,7,2,47,52,30,27,7,144,12,144,55,32,14,13,0,60,1,44,39,85,43,166,22,0,5,0,23,12,14,177,44,1,34,12,139,60,31,128,127,23,148,27,82,73,32,101,94,16,79,16,151,4,96,88,48,1,0,13,1,3,49,0,39,79,30,48,138,86,1,0,6,2,0,0,4,0,12,127,98,85,122,21,21,118,60,1,91,64,40,160,29,40,158,93,0,50,116,57,2,60,65,24,18,65,103,23,173

Secondary structure (DSSP, 8-state):
-EEEEEEEEEETTEEEEEESSEEEE-TT-EEEEE-SSSS---EE-TTSS-TTPPP-BPPTTS-EEEE--S-EEEEEE-STTTTTT-EEEEEESS--TTHHHHHT----HHHHHHHHHHHHTT-

Organism: Methylorubrum extorquens (strain ATCC 14718 / DSM 1338 / JCM 2805 / NCIMB 9133 / AM1) (NCBI:txid272630)

Nearest PDB structures (foldseek):
  1pmy-assembly1_A  TM=1.008E+00  e=4.530E-28  Methylorubrum extorquens
  1bqk-assembly1_A  TM=9.784E-01  e=2.913E-20  Achromobacter cycloclastes
  6akn-assembly2_B  TM=9.786E-01  e=2.913E-20  Achromobacter cycloclastes
  8hm9-assembly2_B  TM=9.747E-01  e=8.049E-20  Achromobacter cycloclastes
  5y23-assembly2_B  TM=9.725E-01  e=1.038E-19  Achromobacter cycloclastes

InterPro domains:
  IPR000923 Blue (type 1) copper domain [PF00127] (31-117)
  IPR001235 Blue (type 1) copper protein, plastocyanin-type [PR00156] (49-62)
  IPR001235 Blue (type 1) copper protein, plastocyanin-type [PR00156] (63-78)
  IPR001235 Blue (type 1) copper protein, plastocyanin-type [PR00156] (95-109)
  IPR002386 Amicyanin/Pseudoazurin [PR00155] (27-42)
  IPR002386 Amicyanin/Pseudoazurin [PR00155] (43-62)
  IPR002386 Amicyanin/Pseudoazurin [PR00155] (63-78)
  IPR002386 Amicyanin/Pseudoazurin [PR00155] (84-99)
  IPR002386 Amicyanin/Pseudoazurin [PR00155] (100-115)
  IPR008972 Cupredoxin [G3DSA:2.60.40.420] (26-148)
  IPR008972 Cupredoxin [SSF49503] (27-144)
  IPR012745 Pseudoazurin [TIGR02375] (32-147)
  IPR012745 Pseudoazurin [cd04218] (27-144)
  IPR028871 Blue (type 1) copper protein, binding site [PS00196] (97-111)

CATH classification: 2.60.40.420

Foldseek 3Di:
DEAEWEFDCADVPGGGEIVVQEEEEEAFYKYWYACPDFFWWKWWDPQFDDPPDDTDTDDTRDTDMDHGHDFEKTKIAGVVCVLVQHIGIYGYPDDHPSVVRNLPDDGPPNNNVVCVVNNVVVD

Sequence (123 aa):
DEVAVKMLNSGPGGMMVFDPALVRLKPGDSIKFLPTDKGHNVETIKGMAPDGADYVKTTVGQEAVVKFDKEGVYGFKCAPHYMMGMVALVVVGDKRDNLEAAKSVQHNKLTQKRLDPLFAQIQ

Radius of gyration: 13.04 Å; Cα contacts (8 Å, |Δi|>4): 279; chains: 1; bounding box: 28×27×32 Å

B-factor: mean 15.97, std 8.8, range [3.72, 60.47]